Protein AF-A0AA42W0H2-F1 (afdb_monomer_lite)

Foldseek 3Di:
DLCQLPPPDNCCVFFLSLLVDDCPDPSNVCVLQVVLVVQCVVVVDNVRSVVSSVVSVVLVVVSNVVSPDDPPQATETCDDDPPVRYDHQAADDDPDDDDPRHDYPDPVVVDDDDPPPDDPDDPPPPPPPPPDDPDPPDPDDDDDDDDDPDDDDDDDDDDDDDDDD

Structure (mmCIF, N/CA/C/O backbone):
data_AF-A0AA42W0H2-F1
#
_entry.id   AF-A0AA42W0H2-F1
#
loop_
_atom_site.group_PDB
_atom_site.id
_atom_site.type_symbol
_atom_site.label_atom_id
_atom_site.label_alt_id
_atom_site.label_comp_id
_atom_site.label_asym_id
_atom_site.label_entity_id
_atom_site.label_seq_id
_atom_site.pdbx_PDB_ins_code
_atom_site.Cartn_x
_atom_site.Cartn_y
_atom_site.Cartn_z
_atom_site.occupancy
_atom_site.B_iso_or_equiv
_atom_site.auth_seq_id
_atom_site.auth_comp_id
_atom_site.auth_asym_id
_atom_site.auth_atom_id
_atom_site.pdbx_PDB_model_num
ATOM 1 N N . MET A 1 1 ? 0.719 -1.421 4.948 1.00 85.56 1 MET A N 1
ATOM 2 C CA . MET A 1 1 ? 0.453 -2.368 3.838 1.00 85.56 1 MET A CA 1
ATOM 3 C C . MET A 1 1 ? 1.733 -2.772 3.112 1.00 85.56 1 MET A C 1
ATOM 5 O O . MET A 1 1 ? 2.123 -3.915 3.273 1.00 85.56 1 MET A O 1
ATOM 9 N N . ALA A 1 2 ? 2.423 -1.873 2.392 1.00 86.62 2 ALA A N 1
ATOM 10 C CA . ALA A 1 2 ? 3.635 -2.223 1.629 1.00 86.62 2 ALA A CA 1
ATOM 11 C C . ALA A 1 2 ? 4.716 -2.933 2.470 1.00 86.62 2 ALA A C 1
ATOM 13 O O . ALA A 1 2 ? 5.268 -3.930 2.028 1.00 86.62 2 ALA A O 1
ATOM 14 N N . ALA A 1 3 ? 4.955 -2.490 3.710 1.00 88.50 3 ALA A N 1
ATOM 15 C CA . ALA A 1 3 ? 5.874 -3.172 4.626 1.00 88.50 3 ALA A CA 1
ATOM 16 C C . ALA A 1 3 ? 5.461 -4.627 4.937 1.00 88.50 3 ALA A C 1
ATOM 18 O O . ALA A 1 3 ? 6.298 -5.518 4.876 1.00 88.50 3 ALA A O 1
ATOM 19 N N . LEU A 1 4 ? 4.174 -4.892 5.198 1.00 90.12 4 LEU A N 1
ATOM 20 C CA . LEU A 1 4 ? 3.674 -6.243 5.503 1.00 90.12 4 LEU A CA 1
ATOM 21 C C . LEU A 1 4 ? 3.715 -7.191 4.301 1.00 90.12 4 LEU A C 1
ATOM 23 O O . LEU A 1 4 ? 3.828 -8.391 4.490 1.00 90.12 4 LEU A O 1
ATOM 27 N N . VAL A 1 5 ? 3.648 -6.668 3.076 1.00 90.69 5 VAL A N 1
ATOM 28 C CA . VAL A 1 5 ? 3.827 -7.479 1.859 1.00 90.69 5 VAL A CA 1
ATOM 29 C C . VAL A 1 5 ? 5.292 -7.908 1.686 1.00 90.69 5 VAL A C 1
ATOM 31 O O . VAL A 1 5 ? 5.565 -8.955 1.109 1.00 90.69 5 VAL A O 1
ATOM 34 N N . ARG A 1 6 ? 6.234 -7.112 2.206 1.00 91.50 6 ARG A N 1
ATOM 35 C CA . ARG A 1 6 ? 7.688 -7.298 2.055 1.00 91.50 6 ARG A CA 1
ATOM 36 C C . ARG A 1 6 ? 8.326 -8.080 3.202 1.00 91.50 6 ARG A C 1
ATOM 38 O O . ARG A 1 6 ? 9.313 -8.770 3.009 1.00 91.50 6 ARG A O 1
ATOM 45 N N . LEU A 1 7 ? 7.773 -7.985 4.407 1.00 88.25 7 LEU A N 1
ATOM 46 C CA . LEU A 1 7 ? 8.362 -8.600 5.597 1.00 88.25 7 LEU A CA 1
ATOM 47 C C . LEU A 1 7 ? 8.470 -10.143 5.545 1.00 88.25 7 LEU A C 1
ATOM 49 O O . LEU A 1 7 ? 9.502 -10.656 5.969 1.00 88.25 7 LEU A O 1
ATOM 53 N N . PRO A 1 8 ? 7.470 -10.903 5.048 1.00 87.38 8 PRO A N 1
ATOM 54 C CA . PRO A 1 8 ? 7.470 -12.363 5.189 1.00 87.38 8 PRO A CA 1
ATOM 55 C C . PRO A 1 8 ? 8.434 -13.111 4.258 1.00 87.38 8 PRO A C 1
ATOM 57 O O . PRO A 1 8 ? 8.625 -14.311 4.427 1.00 87.38 8 PRO A O 1
ATOM 60 N N . GLY A 1 9 ? 9.005 -12.452 3.248 1.00 85.62 9 GLY A N 1
ATOM 61 C CA . GLY A 1 9 ? 9.831 -13.123 2.247 1.00 85.62 9 GLY A CA 1
ATOM 62 C C . GLY A 1 9 ? 10.537 -12.153 1.310 1.00 85.62 9 GLY A C 1
ATOM 63 O O . GLY A 1 9 ? 10.368 -10.943 1.390 1.00 85.62 9 GLY A O 1
ATOM 64 N N . THR A 1 10 ? 11.349 -12.679 0.398 1.00 90.62 10 THR A N 1
ATOM 65 C CA . THR A 1 10 ? 12.220 -11.853 -0.453 1.00 90.62 10 THR A CA 1
ATOM 66 C C . THR A 1 10 ? 11.597 -11.447 -1.784 1.00 90.62 10 THR A C 1
ATOM 68 O O . THR A 1 10 ? 12.096 -10.519 -2.411 1.00 90.62 10 THR A O 1
ATOM 71 N N . THR A 1 11 ? 10.490 -12.069 -2.203 1.00 90.88 11 THR A N 1
ATOM 72 C CA . THR A 1 11 ? 9.845 -11.843 -3.511 1.00 90.88 11 THR A CA 1
ATOM 73 C C . THR A 1 11 ? 9.541 -10.369 -3.789 1.00 90.88 11 THR A C 1
ATOM 75 O O . THR A 1 11 ? 9.810 -9.884 -4.883 1.00 90.88 11 THR A O 1
ATOM 78 N N . TYR A 1 12 ? 9.033 -9.639 -2.791 1.00 92.56 12 TYR A N 1
ATOM 79 C CA . TYR A 1 12 ? 8.679 -8.219 -2.915 1.00 92.56 12 TYR A CA 1
ATOM 80 C C . TYR A 1 12 ? 9.743 -7.268 -2.340 1.00 92.56 12 TYR A C 1
ATOM 82 O O . TYR A 1 12 ? 9.509 -6.070 -2.213 1.00 92.56 12 TYR A O 1
ATOM 90 N N . ASN A 1 13 ? 10.929 -7.760 -1.978 1.00 92.62 13 ASN A N 1
ATOM 91 C CA . ASN A 1 13 ? 11.978 -6.913 -1.403 1.00 92.62 13 ASN A CA 1
ATOM 92 C C . ASN A 1 13 ? 12.725 -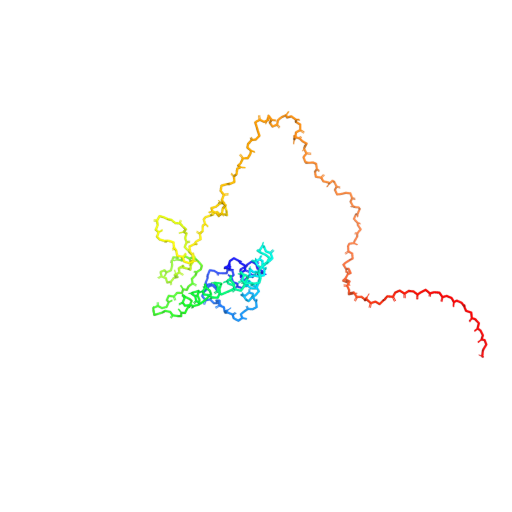6.038 -2.414 1.00 92.62 13 ASN A C 1
ATOM 94 O O . ASN A 1 13 ? 12.973 -4.876 -2.057 1.00 92.62 13 ASN A O 1
ATOM 98 N N . PRO A 1 14 ? 13.078 -6.535 -3.623 1.00 95.00 14 PRO A N 1
ATOM 99 C CA . PRO A 1 14 ? 13.770 -5.744 -4.631 1.00 95.00 14 PRO A CA 1
ATOM 100 C C . PRO A 1 14 ? 13.007 -4.473 -4.984 1.00 95.00 14 PRO A C 1
ATOM 102 O O . PRO A 1 14 ? 11.777 -4.469 -5.008 1.00 95.00 14 PRO A O 1
ATOM 105 N N . ASN A 1 15 ? 13.733 -3.406 -5.320 1.00 94.44 15 ASN A N 1
ATOM 106 C CA . ASN A 1 15 ? 13.121 -2.110 -5.602 1.00 94.44 15 ASN A CA 1
ATOM 107 C C . ASN A 1 15 ? 12.046 -2.198 -6.699 1.00 94.44 15 ASN A C 1
ATOM 109 O O . ASN A 1 15 ? 10.919 -1.747 -6.508 1.00 94.44 15 ASN A O 1
ATOM 113 N N . GLN A 1 16 ? 12.377 -2.868 -7.804 1.00 93.94 16 GLN A N 1
ATOM 114 C CA . GLN A 1 16 ? 11.508 -3.032 -8.973 1.00 93.94 16 GLN A CA 1
ATOM 115 C C . GLN A 1 16 ? 10.329 -3.991 -8.743 1.00 93.94 16 GLN A C 1
ATOM 117 O O . GLN A 1 16 ? 9.385 -4.003 -9.533 1.00 93.94 16 GLN A O 1
ATOM 122 N N . ALA A 1 17 ? 10.330 -4.766 -7.650 1.00 94.44 17 ALA A N 1
ATOM 123 C CA . ALA A 1 17 ? 9.204 -5.633 -7.308 1.00 94.44 17 ALA A CA 1
ATOM 124 C C . ALA A 1 17 ? 7.943 -4.828 -6.938 1.00 94.44 17 ALA A C 1
ATOM 126 O O . ALA A 1 17 ? 6.839 -5.369 -6.965 1.00 94.44 17 ALA A O 1
ATOM 127 N N . ALA A 1 18 ? 8.080 -3.519 -6.678 1.00 94.38 18 ALA A N 1
ATOM 128 C CA . ALA A 1 18 ? 6.951 -2.606 -6.537 1.00 94.38 18 ALA A CA 1
ATOM 129 C C . ALA A 1 18 ? 6.031 -2.608 -7.770 1.00 94.38 18 ALA A C 1
ATOM 131 O O . ALA A 1 18 ? 4.817 -2.508 -7.611 1.00 94.38 18 ALA A O 1
ATOM 132 N N . GLY A 1 19 ? 6.579 -2.753 -8.980 1.00 94.31 19 GLY A N 1
ATOM 133 C CA . GLY A 1 19 ? 5.802 -2.856 -10.219 1.00 94.31 19 GLY A CA 1
ATOM 134 C C . GLY A 1 19 ? 5.213 -4.243 -10.496 1.00 94.31 19 GLY A C 1
ATOM 135 O O . GLY A 1 19 ? 4.458 -4.392 -11.446 1.00 94.31 19 GLY A O 1
ATOM 136 N N . GLN A 1 20 ? 5.553 -5.250 -9.687 1.00 93.31 20 GLN A N 1
ATOM 137 C CA . GLN A 1 20 ? 5.167 -6.656 -9.886 1.00 93.31 20 GLN A CA 1
ATOM 138 C C . GLN A 1 20 ? 4.167 -7.145 -8.829 1.00 93.31 20 GLN A C 1
ATOM 140 O O . GLN A 1 20 ? 3.954 -8.347 -8.666 1.00 93.31 20 GLN A O 1
ATOM 145 N N . VAL A 1 21 ? 3.585 -6.227 -8.052 1.00 91.81 21 VAL A N 1
ATOM 146 C CA . VAL A 1 21 ? 2.562 -6.581 -7.067 1.00 91.81 21 VAL A CA 1
ATOM 147 C C . VAL A 1 21 ? 1.312 -7.091 -7.768 1.00 91.81 21 VAL A C 1
ATOM 149 O O . VAL A 1 21 ? 0.797 -6.462 -8.687 1.00 91.81 21 VAL A O 1
ATOM 152 N N . ASP A 1 22 ? 0.800 -8.210 -7.264 1.00 92.56 22 ASP A N 1
ATOM 153 C CA . ASP A 1 22 ? -0.450 -8.809 -7.706 1.00 92.56 22 ASP A CA 1
ATOM 154 C C . ASP A 1 22 ? -1.442 -8.839 -6.538 1.00 92.56 22 ASP A C 1
ATOM 156 O O . ASP A 1 22 ? -1.124 -9.277 -5.431 1.00 92.56 22 ASP A O 1
ATOM 160 N N . ARG A 1 23 ? -2.671 -8.388 -6.796 1.00 93.88 23 ARG A N 1
ATOM 161 C CA . ARG A 1 23 ? -3.794 -8.461 -5.854 1.00 93.88 23 ARG A CA 1
ATOM 162 C C . ARG A 1 23 ? -4.108 -9.891 -5.427 1.00 93.88 23 ARG A C 1
ATOM 164 O O . ARG A 1 23 ? -4.581 -10.095 -4.309 1.00 93.88 23 ARG A O 1
ATOM 171 N N . THR A 1 24 ? -3.903 -10.861 -6.310 1.00 93.94 24 THR A N 1
ATOM 172 C CA . THR A 1 24 ? -4.246 -12.260 -6.044 1.00 93.94 24 THR A CA 1
ATOM 173 C C . THR A 1 24 ? -3.183 -12.988 -5.226 1.00 93.94 24 THR A C 1
ATOM 175 O O . THR A 1 24 ? -3.459 -14.052 -4.676 1.00 93.94 24 THR A O 1
ATOM 178 N N . ALA A 1 25 ? -1.995 -12.396 -5.069 1.00 93.62 25 ALA A N 1
ATOM 179 C CA . ALA A 1 25 ? -0.914 -13.000 -4.311 1.00 93.62 25 ALA A CA 1
ATOM 180 C C . ALA A 1 25 ? -1.316 -13.221 -2.845 1.00 93.62 25 ALA A C 1
ATOM 182 O O . ALA A 1 25 ? -1.782 -12.303 -2.161 1.00 93.62 25 ALA A O 1
ATOM 183 N N . ALA A 1 26 ? -1.051 -14.427 -2.335 1.00 93.44 26 ALA A N 1
ATOM 184 C CA . ALA A 1 26 ? -1.390 -14.813 -0.966 1.00 93.44 26 ALA A CA 1
ATOM 185 C C . ALA A 1 26 ? -0.805 -13.846 0.079 1.00 93.44 26 ALA A C 1
ATOM 187 O O . ALA A 1 26 ? -1.484 -13.492 1.037 1.00 93.44 26 ALA A O 1
ATOM 188 N N . LEU A 1 27 ? 0.418 -13.346 -0.140 1.00 93.00 27 LEU A N 1
ATOM 189 C CA . LEU A 1 27 ? 1.056 -12.356 0.738 1.00 93.00 27 LEU A CA 1
ATOM 190 C C . LEU A 1 27 ? 0.296 -11.022 0.781 1.00 93.00 27 LEU A C 1
ATOM 192 O O . LEU A 1 27 ? 0.163 -10.419 1.845 1.00 93.00 27 LEU A O 1
ATOM 196 N N . VAL A 1 28 ? -0.228 -10.564 -0.359 1.00 94.38 28 VAL A N 1
ATOM 197 C CA . VAL A 1 28 ? -0.997 -9.314 -0.444 1.00 94.38 28 VAL A CA 1
ATOM 198 C C . VAL A 1 28 ? -2.349 -9.476 0.243 1.00 94.38 28 VAL A C 1
ATOM 200 O O . VAL A 1 28 ? -2.728 -8.631 1.055 1.00 94.38 28 VAL A O 1
ATOM 203 N N . GLN A 1 29 ? -3.045 -10.587 -0.008 1.00 95.56 29 GLN A N 1
ATOM 204 C CA . GLN A 1 29 ? -4.316 -10.894 0.653 1.00 95.56 29 GLN A CA 1
ATOM 205 C C . GLN A 1 29 ? -4.148 -11.049 2.168 1.00 95.56 29 GLN A C 1
ATOM 207 O O . GLN A 1 29 ? -4.915 -10.462 2.933 1.00 95.56 29 GLN A O 1
ATOM 212 N N . ALA A 1 30 ? -3.103 -11.757 2.606 1.00 94.62 30 ALA A N 1
ATOM 213 C CA . ALA A 1 30 ? -2.773 -11.921 4.017 1.00 94.62 30 ALA A CA 1
ATOM 214 C C . ALA A 1 30 ? -2.473 -10.575 4.690 1.00 94.62 30 ALA A C 1
ATOM 216 O O . ALA A 1 30 ? -2.965 -10.321 5.786 1.00 94.62 30 ALA A O 1
ATOM 217 N N . ALA A 1 31 ? -1.735 -9.676 4.029 1.00 95.38 31 ALA A N 1
ATOM 218 C CA . ALA A 1 31 ? -1.460 -8.344 4.561 1.00 95.38 31 ALA A CA 1
ATOM 219 C C . ALA A 1 31 ? -2.740 -7.505 4.728 1.00 95.38 31 ALA A C 1
ATOM 221 O O . ALA A 1 31 ? -2.890 -6.811 5.734 1.00 95.38 31 ALA A O 1
ATOM 222 N N . VAL A 1 32 ? -3.670 -7.564 3.769 1.00 96.38 32 VAL A N 1
ATOM 223 C CA . VAL A 1 32 ? -4.963 -6.865 3.871 1.00 96.38 32 VAL A CA 1
ATOM 224 C C . VAL A 1 32 ? -5.802 -7.441 5.012 1.00 96.38 32 VAL A C 1
ATOM 226 O O . VAL A 1 32 ? -6.297 -6.680 5.844 1.00 96.38 32 VAL A O 1
ATOM 229 N N . ALA A 1 33 ? -5.919 -8.769 5.080 1.00 96.44 33 ALA A N 1
ATOM 230 C CA . ALA A 1 33 ? -6.684 -9.458 6.113 1.00 96.44 33 ALA A CA 1
ATOM 231 C C . ALA A 1 33 ? -6.120 -9.197 7.517 1.00 96.44 33 ALA A C 1
ATOM 233 O O . ALA A 1 33 ? -6.879 -8.891 8.431 1.00 96.44 33 ALA A O 1
ATOM 234 N N . ALA A 1 34 ? -4.794 -9.242 7.683 1.00 96.88 34 ALA A N 1
ATOM 235 C CA . ALA A 1 34 ? -4.137 -9.001 8.964 1.00 96.88 34 ALA A CA 1
ATOM 236 C C . ALA A 1 34 ? -4.423 -7.593 9.510 1.00 96.88 34 ALA A C 1
ATOM 238 O O . ALA A 1 34 ? -4.736 -7.442 10.690 1.00 96.88 34 ALA A O 1
ATOM 239 N N . ILE A 1 35 ? -4.362 -6.561 8.659 1.00 96.12 35 ILE A N 1
ATOM 240 C CA . ILE A 1 35 ? -4.651 -5.182 9.083 1.00 96.12 35 ILE A CA 1
ATOM 241 C C . ILE A 1 35 ? -6.143 -5.010 9.400 1.00 96.12 35 ILE A C 1
ATOM 243 O O . ILE A 1 35 ? -6.476 -4.407 10.418 1.00 96.12 35 ILE A O 1
ATOM 247 N N . ALA A 1 36 ? -7.037 -5.525 8.549 1.00 97.38 36 ALA A N 1
ATOM 248 C CA . ALA A 1 36 ? -8.482 -5.412 8.759 1.00 97.38 36 ALA A CA 1
ATOM 249 C C . ALA A 1 36 ? -8.917 -6.116 10.052 1.00 97.38 36 ALA A C 1
ATOM 251 O O . ALA A 1 36 ? -9.560 -5.497 10.894 1.00 97.38 36 ALA A O 1
ATOM 252 N N . ARG A 1 37 ? -8.461 -7.357 10.262 1.00 97.56 37 ARG A N 1
ATOM 253 C CA . ARG A 1 37 ? -8.693 -8.114 11.495 1.00 97.56 37 ARG A CA 1
ATOM 254 C C . ARG A 1 37 ? -8.191 -7.355 12.721 1.00 97.56 37 ARG A C 1
ATOM 256 O O . ARG A 1 37 ? -8.897 -7.269 13.719 1.00 97.56 37 ARG A O 1
ATOM 263 N N . ARG A 1 38 ? -6.994 -6.762 12.650 1.00 97.12 38 ARG A N 1
ATOM 264 C CA . ARG A 1 38 ? -6.465 -5.983 13.774 1.00 97.12 38 ARG A CA 1
ATOM 265 C C . ARG A 1 38 ? -7.336 -4.769 14.086 1.00 97.12 38 ARG A C 1
ATOM 267 O O . ARG A 1 38 ? -7.514 -4.456 15.258 1.00 97.12 38 ARG A O 1
ATOM 274 N N . ALA A 1 39 ? -7.878 -4.098 13.070 1.00 96.56 39 ALA A N 1
ATOM 275 C CA . ALA A 1 39 ? -8.811 -2.997 13.284 1.00 96.56 39 ALA A CA 1
ATOM 276 C C . ALA A 1 39 ? -10.067 -3.473 14.028 1.00 96.56 39 ALA A C 1
ATOM 278 O O . ALA A 1 39 ? -10.420 -2.858 15.027 1.00 96.56 39 ALA A O 1
ATOM 279 N N . GLU A 1 40 ? -10.658 -4.604 13.627 1.00 97.50 40 GLU A N 1
ATOM 280 C CA . GLU A 1 40 ? -11.809 -5.200 14.328 1.00 97.50 40 GLU A CA 1
ATOM 281 C C . GLU A 1 40 ? -11.494 -5.514 15.787 1.00 97.50 40 GLU A C 1
ATOM 283 O O . GLU A 1 40 ? -12.272 -5.163 16.667 1.00 97.50 40 GLU A O 1
ATOM 288 N N . GLU A 1 41 ? -10.345 -6.139 16.048 1.00 97.12 41 GLU A N 1
ATOM 289 C CA . GLU A 1 41 ? -9.911 -6.505 17.397 1.00 97.12 41 GLU A CA 1
ATOM 290 C C . GLU A 1 41 ? -9.644 -5.275 18.276 1.00 97.12 41 GLU A C 1
ATOM 292 O O . GLU A 1 41 ? -9.949 -5.288 19.465 1.00 97.12 41 GLU A O 1
ATOM 297 N N . VAL A 1 42 ? -9.074 -4.200 17.724 1.00 96.94 42 VAL A N 1
ATOM 298 C CA . VAL A 1 42 ? -8.783 -2.976 18.492 1.00 96.94 42 VAL A CA 1
ATOM 299 C C . VAL A 1 42 ? -10.054 -2.189 18.783 1.00 96.94 42 VAL A C 1
ATOM 301 O O . VAL A 1 42 ? -10.222 -1.695 19.894 1.00 96.94 42 VAL A O 1
ATOM 304 N N . THR A 1 43 ? -10.949 -2.061 17.804 1.00 96.00 43 THR A N 1
ATOM 305 C CA . THR A 1 43 ? -12.172 -1.262 17.953 1.00 96.00 43 THR A CA 1
ATOM 306 C C . THR A 1 43 ? -13.362 -2.075 18.454 1.00 96.00 43 THR A C 1
ATOM 308 O O . THR A 1 43 ? -14.432 -1.506 18.645 1.00 96.00 43 THR A O 1
ATOM 311 N N . GLN A 1 44 ? -13.209 -3.397 18.598 1.00 96.50 44 GLN A N 1
ATOM 312 C CA . GLN A 1 44 ? -14.287 -4.347 18.899 1.00 96.50 44 GLN A CA 1
ATOM 313 C C . GLN A 1 44 ? -15.488 -4.186 17.944 1.00 96.50 44 GLN A C 1
ATOM 315 O O . GLN A 1 44 ? -16.646 -4.246 18.350 1.00 96.50 44 GLN A O 1
ATOM 320 N N . SER A 1 45 ? -15.218 -3.930 16.656 1.00 97.25 45 SER A N 1
ATOM 321 C CA . SER A 1 45 ? -16.250 -3.610 15.658 1.00 97.25 45 SER A CA 1
ATOM 322 C C . SER A 1 45 ? -15.915 -4.177 14.284 1.00 97.25 45 SER A C 1
ATOM 324 O O . SER A 1 45 ? -14.977 -3.733 13.620 1.00 97.25 45 SER A O 1
ATOM 326 N N . VAL A 1 46 ? -16.755 -5.104 13.819 1.00 97.19 46 VAL A N 1
ATOM 327 C CA . VAL A 1 46 ? -16.669 -5.689 12.469 1.00 97.19 46 VAL A CA 1
ATOM 328 C C . VAL A 1 46 ? -16.858 -4.617 11.387 1.00 97.19 46 VAL A C 1
ATOM 330 O O . VAL A 1 46 ? -16.211 -4.650 10.341 1.00 97.19 46 VAL A O 1
ATOM 333 N N . ALA A 1 47 ? -17.710 -3.618 11.635 1.00 97.50 47 ALA A N 1
ATOM 334 C CA . ALA A 1 47 ? -17.964 -2.547 10.674 1.00 97.50 47 ALA A CA 1
ATOM 335 C C . ALA A 1 47 ? -16.709 -1.694 10.403 1.00 97.50 47 ALA A C 1
ATOM 337 O O . ALA A 1 47 ? -16.440 -1.338 9.250 1.00 97.50 47 ALA A O 1
ATOM 338 N N . GLU A 1 48 ? -15.913 -1.406 11.440 1.00 96.75 48 GLU A N 1
ATOM 339 C CA . GLU A 1 48 ? -14.647 -0.678 11.282 1.00 96.75 48 GLU A CA 1
ATOM 340 C C . GLU A 1 48 ? -13.586 -1.533 10.574 1.00 96.75 48 GLU A C 1
ATOM 342 O O . GLU A 1 48 ? -12.887 -1.023 9.695 1.00 96.75 48 GLU A O 1
ATOM 347 N N . GLY A 1 49 ? -13.533 -2.842 10.835 1.00 97.50 49 GLY A N 1
ATOM 348 C CA . GLY A 1 49 ? -12.712 -3.781 10.062 1.00 97.50 49 GLY A CA 1
ATOM 349 C C . GLY A 1 49 ? -12.986 -3.752 8.570 1.00 97.50 49 GLY A C 1
ATOM 350 O O . GLY A 1 49 ? -12.085 -3.520 7.760 1.00 97.50 49 GLY A O 1
ATOM 351 N N . GLN A 1 50 ? -14.258 -3.900 8.198 1.00 97.81 5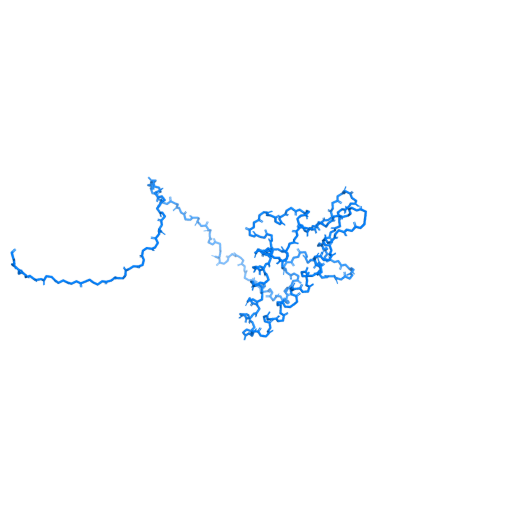0 GLN A N 1
ATOM 352 C CA . GLN A 1 50 ? -14.695 -3.845 6.803 1.00 97.81 50 GLN A CA 1
ATOM 353 C C . GLN A 1 50 ? -14.381 -2.492 6.152 1.00 97.81 50 GLN A C 1
ATOM 355 O O . GLN A 1 50 ? -14.015 -2.423 4.975 1.00 97.81 50 GLN A O 1
ATOM 360 N N . LYS A 1 51 ? -14.506 -1.389 6.898 1.00 97.94 51 LYS A N 1
ATOM 361 C CA . LYS A 1 51 ? -14.133 -0.050 6.422 1.00 97.94 51 LYS A CA 1
ATOM 362 C C . LYS A 1 51 ? -12.633 0.051 6.158 1.00 97.94 51 LYS A C 1
ATOM 364 O O . LYS A 1 51 ? -12.249 0.527 5.088 1.00 97.94 51 LYS A O 1
ATOM 369 N N . VAL A 1 52 ? -11.792 -0.434 7.070 1.00 97.62 52 VAL A N 1
ATOM 370 C CA . VAL A 1 52 ? -10.335 -0.494 6.879 1.00 97.62 52 VAL A CA 1
ATOM 371 C C . VAL A 1 52 ? -9.980 -1.379 5.686 1.00 97.62 52 VAL A C 1
ATOM 373 O O . VAL A 1 52 ? -9.176 -0.973 4.847 1.00 97.62 52 VAL A O 1
ATOM 376 N N . GLN A 1 53 ? -10.632 -2.533 5.535 1.00 97.62 53 GLN A N 1
ATOM 377 C CA . GLN A 1 53 ? -10.457 -3.408 4.377 1.00 97.62 53 GLN A CA 1
ATOM 378 C C . GLN A 1 53 ? -10.759 -2.675 3.063 1.00 97.62 53 GLN A C 1
ATOM 380 O O . GLN A 1 53 ? -9.934 -2.706 2.150 1.00 97.62 53 GLN A O 1
ATOM 385 N N . ARG A 1 54 ? -11.884 -1.949 2.964 1.00 97.75 54 ARG A N 1
ATOM 386 C CA . ARG A 1 54 ? -12.213 -1.135 1.776 1.00 97.75 54 ARG A CA 1
ATOM 387 C C . ARG A 1 54 ? -11.153 -0.069 1.492 1.00 97.75 54 ARG A C 1
ATOM 389 O O . ARG A 1 54 ? -10.744 0.102 0.346 1.00 97.75 54 ARG A O 1
ATOM 396 N N . GLN A 1 55 ? -10.658 0.619 2.521 1.00 96.44 55 GLN A N 1
ATOM 397 C CA . GLN A 1 55 ? -9.582 1.600 2.350 1.00 96.44 55 GLN A CA 1
ATOM 398 C C . GLN A 1 55 ? -8.281 0.958 1.852 1.00 96.44 55 GLN A C 1
ATOM 400 O O . GLN A 1 55 ? -7.587 1.541 1.021 1.00 96.44 55 GLN A O 1
ATOM 405 N N . LEU A 1 56 ? -7.931 -0.232 2.345 1.00 96.56 56 LEU A N 1
ATOM 406 C CA . LEU A 1 56 ? -6.762 -0.977 1.873 1.00 96.56 56 LEU A CA 1
ATOM 407 C C . LEU A 1 56 ? -6.923 -1.409 0.416 1.00 96.56 56 LEU A C 1
ATOM 409 O O . LEU A 1 56 ? -5.968 -1.281 -0.347 1.00 96.56 56 LEU A O 1
ATOM 413 N N . GLN A 1 57 ? -8.123 -1.831 0.008 1.00 96.44 57 GLN A N 1
ATOM 414 C CA . GLN A 1 57 ? -8.400 -2.151 -1.392 1.00 96.44 57 GLN A CA 1
ATOM 415 C C . GLN A 1 57 ? -8.227 -0.932 -2.300 1.00 96.44 57 GLN A C 1
ATOM 417 O O . GLN A 1 57 ? -7.513 -1.032 -3.292 1.00 96.44 57 GLN A O 1
ATOM 422 N N . ASN A 1 58 ? -8.738 0.237 -1.903 1.00 96.00 58 ASN A N 1
ATOM 423 C CA . ASN A 1 58 ? -8.532 1.483 -2.650 1.00 96.00 58 ASN A CA 1
ATOM 424 C C . ASN A 1 58 ? -7.042 1.853 -2.782 1.00 96.00 58 ASN A C 1
ATOM 426 O O . ASN A 1 58 ? -6.594 2.307 -3.839 1.00 96.00 58 ASN A O 1
ATOM 430 N N . ARG A 1 59 ? -6.248 1.649 -1.719 1.00 95.31 59 ARG A N 1
ATOM 431 C CA . ARG A 1 59 ? -4.788 1.851 -1.762 1.00 95.31 59 ARG A CA 1
ATOM 432 C C . ARG A 1 59 ? -4.113 0.855 -2.704 1.00 95.31 59 ARG A C 1
ATOM 434 O O . ARG A 1 59 ? -3.215 1.243 -3.446 1.00 95.31 59 ARG A O 1
ATOM 441 N N . LEU A 1 60 ? -4.549 -0.403 -2.700 1.00 95.81 60 LEU A N 1
ATOM 442 C CA . LEU A 1 60 ? -4.051 -1.427 -3.614 1.00 95.81 60 LEU A CA 1
ATOM 443 C C . LEU A 1 60 ? -4.415 -1.111 -5.071 1.00 95.81 60 LEU A C 1
ATOM 445 O O . LEU A 1 60 ? -3.547 -1.208 -5.930 1.00 95.81 60 LEU A O 1
ATOM 449 N N . ASP A 1 61 ? -5.635 -0.643 -5.350 1.00 95.94 61 ASP A N 1
ATOM 450 C CA . ASP A 1 61 ? -6.022 -0.180 -6.690 1.00 95.94 61 ASP A CA 1
ATOM 451 C C . ASP A 1 61 ? -5.112 0.951 -7.167 1.00 95.94 61 ASP A C 1
ATOM 453 O O . ASP A 1 61 ? -4.663 0.957 -8.312 1.00 95.94 61 ASP A O 1
ATOM 457 N N . ARG A 1 62 ? -4.802 1.909 -6.283 1.00 95.06 62 ARG A N 1
ATOM 458 C CA . ARG A 1 62 ? -3.869 2.988 -6.612 1.00 95.06 62 ARG A CA 1
ATOM 459 C C . ARG A 1 62 ? -2.470 2.457 -6.911 1.00 95.06 62 ARG A C 1
ATOM 461 O O . ARG A 1 62 ? -1.879 2.882 -7.896 1.00 95.06 62 ARG A O 1
ATOM 468 N N . TRP A 1 63 ? -1.965 1.523 -6.107 1.00 95.38 63 TRP A N 1
ATOM 469 C CA . TRP A 1 63 ? -0.670 0.889 -6.357 1.00 95.38 63 TRP A CA 1
ATOM 470 C C . TRP A 1 63 ? -0.654 0.210 -7.733 1.00 95.38 63 TRP A C 1
ATOM 472 O O . TRP A 1 63 ? 0.218 0.499 -8.547 1.00 95.38 63 TRP A O 1
ATOM 482 N N . LEU A 1 64 ? -1.655 -0.614 -8.044 1.00 95.19 64 LEU A N 1
ATOM 483 C CA . LEU A 1 64 ? -1.738 -1.319 -9.327 1.00 95.19 64 LEU A CA 1
ATOM 484 C C . LEU A 1 64 ? -1.822 -0.358 -10.522 1.00 95.19 64 LEU A C 1
ATOM 486 O O . LEU A 1 64 ? -1.201 -0.605 -11.552 1.00 95.19 64 LEU A O 1
ATOM 490 N N . ARG A 1 65 ? -2.519 0.778 -10.386 1.00 94.12 65 ARG A N 1
ATOM 491 C CA . ARG A 1 65 ? -2.540 1.830 -11.421 1.00 94.12 65 ARG A CA 1
ATOM 492 C C . ARG A 1 65 ? -1.179 2.493 -11.646 1.00 94.12 65 ARG A C 1
ATOM 494 O O . ARG A 1 65 ? -0.881 2.892 -12.773 1.00 94.12 65 ARG A O 1
ATOM 501 N N . GLU A 1 66 ? -0.374 2.642 -10.596 1.00 92.62 66 GLU A N 1
ATOM 502 C CA . GLU A 1 66 ? 1.003 3.137 -10.716 1.00 92.62 66 GLU A CA 1
ATOM 503 C C . GLU A 1 66 ? 1.945 2.081 -11.303 1.00 92.62 66 GLU A C 1
ATOM 505 O O . GLU A 1 66 ? 2.875 2.437 -12.024 1.00 92.62 66 GLU A O 1
ATOM 510 N N . ALA A 1 67 ? 1.691 0.799 -11.021 1.00 93.56 67 ALA A N 1
ATOM 511 C CA . ALA A 1 67 ? 2.455 -0.333 -11.542 1.00 93.56 67 ALA A CA 1
ATOM 512 C C . ALA A 1 67 ? 2.133 -0.647 -13.012 1.00 93.56 67 ALA A C 1
ATOM 514 O O . ALA A 1 67 ? 2.947 -1.258 -13.702 1.00 93.56 67 ALA A O 1
ATOM 515 N N . ALA A 1 68 ? 0.959 -0.226 -13.496 1.00 92.44 68 ALA A N 1
ATOM 516 C CA . ALA A 1 68 ? 0.543 -0.437 -14.874 1.00 92.44 68 ALA A CA 1
ATOM 517 C C . ALA A 1 68 ? 1.571 0.148 -15.867 1.00 92.44 68 ALA A C 1
ATOM 519 O O . ALA A 1 68 ? 2.048 1.270 -15.650 1.00 92.44 68 ALA A O 1
ATOM 520 N N . PRO A 1 69 ? 1.876 -0.561 -16.973 1.00 88.19 69 PRO A N 1
ATOM 521 C CA . PRO A 1 69 ? 2.836 -0.103 -17.970 1.00 88.19 69 PRO A CA 1
ATOM 522 C C . PRO A 1 69 ? 2.534 1.318 -18.451 1.00 88.19 69 PRO A C 1
ATOM 524 O O . PRO A 1 69 ? 1.399 1.639 -18.812 1.00 88.19 69 PRO A O 1
ATOM 527 N N . LYS A 1 70 ? 3.557 2.175 -18.463 1.00 86.81 70 LYS A N 1
ATOM 528 C CA . LYS A 1 70 ? 3.453 3.558 -18.942 1.00 86.81 70 LYS A CA 1
ATOM 529 C C . LYS A 1 70 ? 4.184 3.725 -20.279 1.00 86.81 70 LYS A C 1
ATOM 531 O O . LYS A 1 70 ? 5.193 3.051 -20.510 1.00 86.81 70 LYS A O 1
ATOM 536 N N . PRO A 1 71 ? 3.720 4.641 -21.149 1.00 83.38 71 PRO A N 1
ATOM 537 C CA . PRO A 1 71 ? 4.462 5.025 -22.347 1.00 83.38 71 PRO A CA 1
ATOM 538 C C . PRO A 1 71 ? 5.884 5.478 -21.981 1.00 83.38 71 PRO A C 1
ATOM 540 O O . PRO A 1 71 ? 6.071 6.169 -20.982 1.00 83.38 71 PRO A O 1
ATOM 543 N N . GLY A 1 72 ? 6.883 5.082 -22.772 1.00 82.44 72 GLY A N 1
ATOM 544 C CA . GLY A 1 72 ? 8.289 5.443 -22.534 1.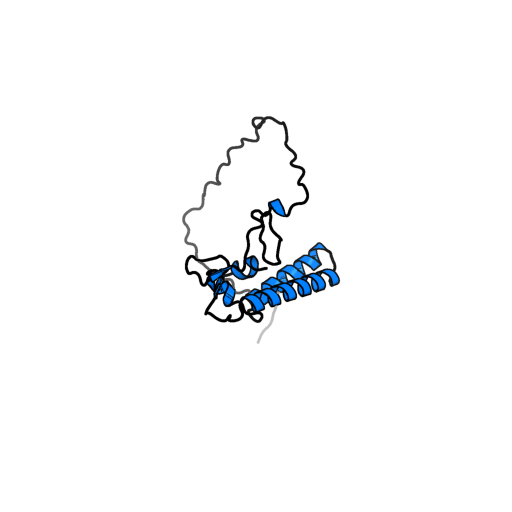00 82.44 72 GLY A CA 1
ATOM 545 C C . GLY A 1 72 ? 9.084 4.467 -21.656 1.00 82.44 72 GLY A C 1
ATOM 546 O O . GLY A 1 72 ? 10.225 4.757 -21.320 1.00 82.44 72 GLY A O 1
ATOM 547 N N . GLY A 1 73 ? 8.516 3.310 -21.293 1.00 84.44 73 GLY A N 1
ATOM 548 C CA . GLY A 1 73 ? 9.254 2.244 -20.599 1.00 84.44 73 GLY A CA 1
ATOM 549 C C . GLY A 1 73 ? 9.558 2.531 -19.126 1.00 84.44 73 GLY A C 1
ATOM 550 O O . GLY A 1 73 ? 10.377 1.834 -18.527 1.00 84.44 73 GLY A O 1
ATOM 551 N N . ALA A 1 74 ? 8.900 3.538 -18.543 1.00 88.88 74 ALA A N 1
ATOM 552 C CA . ALA A 1 74 ? 9.030 3.854 -17.128 1.00 88.88 74 ALA A CA 1
ATOM 553 C C . ALA A 1 74 ? 8.591 2.664 -16.263 1.00 88.88 74 ALA A C 1
ATOM 555 O O . ALA A 1 74 ? 7.567 2.025 -16.527 1.00 88.88 74 ALA A O 1
ATOM 556 N N . LYS A 1 75 ? 9.363 2.388 -15.212 1.00 92.75 75 LYS A N 1
ATOM 557 C CA . LYS A 1 75 ? 9.129 1.282 -14.276 1.00 92.75 75 LYS A CA 1
ATOM 558 C C . LYS A 1 75 ? 8.774 1.830 -12.905 1.00 92.75 75 LYS A C 1
ATOM 560 O O . LYS A 1 75 ? 9.209 2.919 -12.539 1.00 92.75 75 LYS A O 1
ATOM 565 N N . LEU A 1 76 ? 7.997 1.073 -12.137 1.00 95.69 76 LEU A N 1
ATOM 566 C CA . LEU A 1 76 ? 7.692 1.421 -10.754 1.00 95.69 76 LEU A CA 1
ATOM 567 C C . LEU A 1 76 ? 8.697 0.749 -9.811 1.00 95.69 76 LEU A C 1
ATOM 569 O O . LEU A 1 76 ? 8.815 -0.477 -9.793 1.00 95.69 76 LEU A O 1
ATOM 573 N N . GLY A 1 77 ? 9.384 1.560 -9.012 1.00 95.56 77 GLY A N 1
ATOM 574 C CA . GLY A 1 77 ? 10.221 1.124 -7.897 1.00 95.56 77 GLY A CA 1
ATOM 575 C C . GLY A 1 77 ? 9.642 1.583 -6.560 1.00 95.56 77 GLY A C 1
ATOM 576 O O . GLY A 1 77 ? 8.821 2.495 -6.516 1.00 95.56 77 GLY A O 1
ATOM 577 N N . TYR A 1 78 ? 10.066 1.000 -5.439 1.00 94.75 78 TYR A N 1
ATOM 578 C CA . TYR A 1 78 ? 9.758 1.571 -4.119 1.00 94.75 78 TYR A CA 1
ATOM 579 C C . TYR A 1 78 ? 10.414 2.944 -3.929 1.00 94.75 78 TYR A C 1
ATOM 581 O O . TYR A 1 78 ? 9.808 3.833 -3.338 1.00 94.75 78 TYR A O 1
ATOM 589 N N . GLN A 1 79 ? 11.632 3.107 -4.440 1.00 93.12 79 GLN A N 1
ATOM 590 C CA . GLN A 1 79 ? 12.475 4.298 -4.373 1.00 93.12 79 GLN A CA 1
ATOM 591 C C . GLN A 1 79 ? 12.976 4.667 -5.779 1.00 93.12 79 GLN A C 1
ATOM 593 O O . GLN A 1 79 ? 12.986 3.801 -6.662 1.00 93.12 79 GLN A O 1
ATOM 598 N N . PRO A 1 80 ? 13.388 5.928 -6.012 1.00 92.56 80 PRO A N 1
ATOM 599 C CA . PRO A 1 80 ? 13.932 6.317 -7.307 1.00 92.56 80 PRO A CA 1
ATOM 600 C C . PRO A 1 80 ? 15.307 5.672 -7.537 1.00 92.56 80 PRO A C 1
ATOM 602 O O . PRO A 1 80 ? 16.088 5.512 -6.597 1.00 92.56 80 PRO A O 1
ATOM 605 N N . GLU A 1 81 ? 15.623 5.353 -8.791 1.00 92.81 81 GLU A N 1
ATOM 606 C CA . GLU A 1 81 ? 16.956 4.907 -9.221 1.00 92.81 81 GLU A CA 1
ATOM 607 C C . GLU A 1 81 ? 17.611 5.967 -10.120 1.00 92.81 81 GLU A C 1
ATOM 609 O O . GLU A 1 81 ? 16.947 6.842 -10.677 1.00 92.81 81 GLU A O 1
ATOM 614 N N . ARG A 1 82 ? 18.942 5.910 -10.260 1.00 89.00 82 ARG A N 1
ATOM 615 C CA . ARG A 1 82 ? 19.717 6.816 -11.133 1.00 89.00 82 ARG A CA 1
ATOM 616 C C . ARG A 1 82 ? 19.710 6.351 -12.596 1.00 89.00 82 ARG A C 1
ATOM 618 O O . ARG A 1 82 ? 20.740 6.383 -13.259 1.00 89.00 82 ARG A O 1
ATOM 625 N N . ASP A 1 83 ? 18.565 5.881 -13.074 1.00 88.94 83 ASP A N 1
ATOM 626 C CA . ASP A 1 83 ? 18.366 5.344 -14.425 1.00 88.94 83 ASP A CA 1
ATOM 627 C C . ASP A 1 83 ? 17.484 6.249 -15.307 1.00 88.94 83 ASP A C 1
ATOM 629 O O . ASP A 1 83 ? 17.391 6.035 -16.512 1.00 88.94 83 ASP A O 1
ATOM 633 N N . GLY A 1 84 ? 16.829 7.256 -14.716 1.00 86.62 84 GLY A N 1
ATOM 634 C CA . GLY A 1 84 ? 15.893 8.149 -15.407 1.00 86.62 84 GLY A CA 1
ATOM 635 C C . GLY A 1 84 ? 14.559 7.498 -15.798 1.00 86.62 84 GLY A C 1
ATOM 636 O O . GLY A 1 84 ? 13.721 8.162 -16.403 1.00 86.62 84 GLY A O 1
ATOM 637 N N . LEU A 1 85 ? 14.343 6.227 -15.446 1.00 90.25 85 LEU A N 1
ATOM 638 C CA . LEU A 1 85 ? 13.172 5.433 -15.836 1.00 90.25 85 LEU A CA 1
ATOM 639 C C . LEU A 1 85 ? 12.358 4.957 -14.630 1.00 90.25 85 LEU A C 1
ATOM 641 O O . LEU A 1 85 ? 11.149 4.733 -14.752 1.00 90.25 85 LEU A O 1
ATOM 645 N N . THR A 1 86 ? 12.994 4.798 -13.469 1.00 93.56 86 THR A N 1
ATOM 646 C CA . THR A 1 86 ? 12.348 4.279 -12.267 1.00 93.56 86 THR A CA 1
ATOM 647 C C . THR A 1 86 ? 11.614 5.384 -11.515 1.00 93.56 86 THR A C 1
ATOM 649 O O . THR A 1 86 ? 12.206 6.258 -10.878 1.00 93.56 86 THR A O 1
ATOM 652 N N . ARG A 1 87 ? 10.284 5.311 -11.550 1.00 93.69 87 ARG A N 1
ATOM 653 C CA . ARG A 1 87 ? 9.387 6.165 -10.772 1.00 93.69 87 ARG A CA 1
ATOM 654 C C . ARG A 1 87 ? 9.226 5.607 -9.355 1.00 93.69 87 ARG A C 1
ATOM 656 O O . ARG A 1 87 ? 8.962 4.412 -9.213 1.00 93.69 87 ARG A O 1
ATOM 663 N N . PRO A 1 88 ? 9.326 6.442 -8.309 1.00 94.12 88 PRO A N 1
ATOM 664 C CA . PRO A 1 88 ? 9.130 5.989 -6.940 1.00 94.12 88 PRO A CA 1
ATOM 665 C C . PRO A 1 88 ? 7.647 5.850 -6.589 1.00 94.12 88 PRO A C 1
ATOM 667 O O . PRO A 1 88 ? 6.858 6.772 -6.795 1.00 94.12 88 PRO A O 1
ATOM 670 N N . LEU A 1 89 ? 7.288 4.718 -5.989 1.00 94.69 89 LEU A N 1
ATOM 671 C CA . LEU A 1 89 ? 6.011 4.516 -5.315 1.00 94.69 89 LEU A CA 1
ATOM 672 C C . LEU A 1 89 ? 5.993 5.248 -3.973 1.00 94.69 89 LEU A C 1
ATOM 674 O O . LEU A 1 89 ? 5.031 5.946 -3.677 1.00 94.69 89 LEU A O 1
ATOM 678 N N . LEU A 1 90 ? 7.032 5.063 -3.149 1.00 93.44 90 LEU A N 1
ATOM 679 C CA . LEU A 1 90 ? 7.093 5.627 -1.804 1.00 93.44 90 LEU A CA 1
ATOM 680 C C . LEU A 1 90 ? 7.772 6.993 -1.844 1.00 93.44 90 LEU A C 1
ATOM 682 O O . LEU A 1 90 ? 8.873 7.143 -2.376 1.00 93.44 90 LEU A O 1
ATOM 686 N N . GLN A 1 91 ? 7.129 7.981 -1.234 1.00 91.44 91 GLN A N 1
ATOM 687 C CA . GLN A 1 91 ? 7.642 9.346 -1.149 1.00 91.44 91 GLN A CA 1
ATOM 688 C C . GLN A 1 91 ? 7.953 9.680 0.305 1.00 91.44 91 GLN A C 1
ATOM 690 O O . GLN A 1 91 ? 7.226 9.263 1.199 1.00 91.44 91 GLN A O 1
ATOM 695 N N . LYS A 1 92 ? 9.031 10.417 0.576 1.00 88.75 92 LYS A N 1
ATOM 696 C CA . LYS A 1 92 ? 9.294 10.901 1.938 1.00 88.75 92 LYS A CA 1
ATOM 697 C C . LYS A 1 92 ? 8.351 12.056 2.260 1.00 88.75 92 LYS A C 1
ATOM 699 O O . LYS A 1 92 ? 8.106 12.897 1.398 1.00 88.75 92 LYS A O 1
ATOM 704 N N . ALA A 1 93 ? 7.858 12.105 3.494 1.00 86.50 93 ALA A N 1
ATOM 705 C CA . ALA A 1 93 ? 7.157 13.281 3.993 1.00 86.50 93 ALA A CA 1
ATOM 706 C C . ALA A 1 93 ? 8.077 14.513 3.962 1.00 86.50 93 ALA A C 1
ATOM 708 O O . ALA A 1 93 ? 9.263 14.430 4.284 1.00 86.50 93 ALA A O 1
ATOM 709 N N . GLY A 1 94 ? 7.522 15.648 3.546 1.00 84.44 94 GLY A N 1
ATOM 710 C CA . GLY A 1 94 ? 8.212 16.930 3.442 1.00 84.44 94 GLY A CA 1
ATOM 711 C C . GLY A 1 94 ? 7.217 18.087 3.503 1.00 84.44 94 GLY A C 1
ATOM 712 O O . GLY A 1 94 ? 6.061 17.884 3.866 1.00 84.44 94 GLY A O 1
ATOM 713 N N . LEU A 1 95 ? 7.667 19.287 3.126 1.00 75.31 95 LEU A N 1
ATOM 714 C CA . LEU A 1 95 ? 6.854 20.516 3.131 1.00 75.31 95 LEU A CA 1
ATOM 715 C C . LEU A 1 95 ? 5.786 20.571 2.021 1.00 75.31 95 LEU A C 1
ATOM 717 O O . LEU A 1 95 ? 4.963 21.480 2.018 1.00 75.31 95 LEU A O 1
ATOM 721 N N . GLY A 1 96 ? 5.829 19.647 1.058 1.00 81.25 96 GLY A N 1
ATOM 722 C CA . GLY A 1 96 ? 4.840 19.549 -0.017 1.00 81.25 96 GLY A CA 1
ATOM 723 C C . GLY A 1 96 ? 3.573 18.801 0.397 1.00 81.25 96 GLY A C 1
ATOM 724 O O . GLY A 1 96 ? 3.444 18.339 1.531 1.00 81.25 96 GLY A O 1
ATOM 725 N N . GLU A 1 97 ? 2.648 18.645 -0.550 1.00 83.50 97 GLU A N 1
ATOM 726 C CA . GLU A 1 97 ? 1.430 17.864 -0.329 1.00 83.50 97 GLU A CA 1
ATOM 727 C C . GLU A 1 97 ? 1.748 16.396 -0.038 1.00 83.50 97 GLU A C 1
ATOM 729 O O . GLU A 1 97 ? 2.621 15.781 -0.658 1.00 83.50 97 GLU A O 1
ATOM 734 N N . TRP A 1 98 ? 1.026 15.830 0.927 1.00 86.81 98 TRP A N 1
ATOM 735 C CA . TRP A 1 98 ? 1.130 14.416 1.252 1.00 86.81 98 TRP A CA 1
ATOM 736 C C . TRP A 1 98 ? 0.155 13.625 0.400 1.00 86.81 98 TRP A C 1
ATOM 738 O O . TRP A 1 98 ? -1.024 13.956 0.290 1.00 86.81 98 TRP A O 1
ATOM 748 N N . ASP A 1 99 ? 0.655 12.535 -0.160 1.00 88.38 99 ASP A N 1
ATOM 749 C CA . ASP A 1 99 ? -0.111 11.631 -0.990 1.00 88.38 99 ASP A CA 1
ATOM 750 C C . ASP A 1 99 ? -0.258 10.257 -0.315 1.00 88.38 99 ASP A C 1
ATOM 752 O O . ASP A 1 99 ? 0.318 9.963 0.732 1.00 88.38 99 ASP A O 1
ATOM 756 N N . THR A 1 100 ? -1.039 9.368 -0.927 1.00 89.00 100 THR A N 1
ATOM 757 C CA . THR A 1 100 ? -1.376 8.039 -0.390 1.00 89.00 100 THR A CA 1
ATOM 758 C C . THR A 1 100 ? -0.158 7.175 -0.037 1.00 89.00 100 THR A C 1
ATOM 760 O O . THR A 1 100 ? -0.257 6.329 0.853 1.00 89.00 100 THR A O 1
ATOM 763 N N . PHE A 1 101 ? 0.968 7.360 -0.732 1.00 91.75 101 PHE A N 1
ATOM 764 C CA . PHE A 1 101 ? 2.213 6.614 -0.514 1.00 91.75 101 PHE A CA 1
ATOM 765 C C . PHE A 1 101 ? 3.335 7.467 0.095 1.00 91.75 101 PHE A C 1
ATOM 767 O O . PHE A 1 101 ? 4.500 7.053 0.104 1.00 91.75 101 PHE A O 1
ATOM 774 N N . THR A 1 102 ? 2.996 8.635 0.642 1.00 90.94 102 THR A N 1
ATOM 775 C CA . THR A 1 102 ? 3.919 9.401 1.473 1.00 90.94 102 THR A CA 1
ATOM 776 C C . THR A 1 102 ? 4.159 8.646 2.779 1.00 90.94 102 THR A C 1
ATOM 778 O O . THR A 1 102 ? 3.232 8.271 3.495 1.00 90.94 102 THR A O 1
ATOM 781 N N . CYS A 1 103 ? 5.425 8.377 3.066 1.00 87.31 103 CYS A N 1
ATOM 782 C CA . CYS A 1 103 ? 5.891 7.653 4.232 1.00 87.31 103 CYS A CA 1
ATOM 783 C C . CYS A 1 103 ? 6.607 8.622 5.171 1.00 87.31 103 CYS A C 1
ATOM 785 O O . CYS A 1 103 ? 7.472 9.397 4.746 1.00 87.31 103 CYS A O 1
ATOM 787 N N . LEU A 1 104 ? 6.260 8.542 6.453 1.00 83.94 104 LEU A N 1
ATOM 788 C CA . LEU A 1 104 ? 6.951 9.263 7.515 1.00 83.94 104 LEU A CA 1
ATOM 789 C C . LEU A 1 104 ? 8.352 8.681 7.726 1.00 83.94 104 LEU A C 1
ATOM 791 O O . LEU A 1 104 ? 8.614 7.518 7.405 1.00 83.94 104 LEU A O 1
ATOM 795 N N . GLY A 1 105 ? 9.257 9.512 8.238 1.00 77.75 105 GLY A N 1
ATOM 796 C CA . GLY A 1 105 ? 10.640 9.111 8.489 1.00 77.75 105 GLY A CA 1
ATOM 797 C C . GLY A 1 105 ? 10.776 8.217 9.720 1.00 77.75 105 GLY A C 1
ATOM 798 O O . GLY A 1 105 ? 11.688 7.392 9.771 1.00 77.75 105 GLY A O 1
ATOM 799 N N . SER A 1 106 ? 9.865 8.359 10.686 1.00 76.12 106 SER A N 1
ATOM 800 C CA . SER A 1 106 ? 9.888 7.661 11.967 1.00 76.12 106 SER A CA 1
ATOM 801 C C . SER A 1 106 ? 8.496 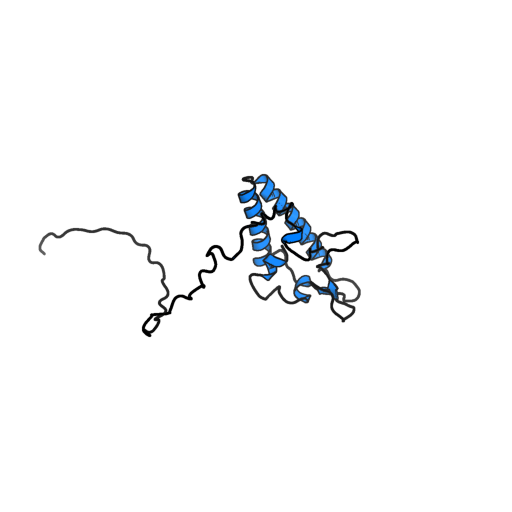7.184 12.384 1.00 76.12 106 SER A C 1
ATOM 803 O O . SER A 1 106 ? 7.492 7.835 12.118 1.00 76.12 106 SER A O 1
ATOM 805 N N . LEU A 1 107 ? 8.430 6.062 13.112 1.00 69.19 107 LEU A N 1
ATOM 806 C CA . LEU A 1 107 ? 7.194 5.629 13.780 1.00 69.19 107 LEU A CA 1
ATOM 807 C C . LEU A 1 107 ? 6.782 6.577 14.919 1.00 69.19 107 LEU A C 1
ATOM 809 O O . LEU A 1 107 ? 5.622 6.587 15.305 1.00 69.19 107 LEU A O 1
ATOM 813 N N . ARG A 1 108 ? 7.695 7.412 15.427 1.00 74.81 108 ARG A N 1
ATOM 814 C CA . ARG A 1 108 ? 7.341 8.467 16.394 1.00 74.81 108 ARG A CA 1
ATOM 815 C C . ARG A 1 108 ? 6.440 9.533 15.780 1.00 74.81 108 ARG A C 1
ATOM 817 O O . ARG A 1 108 ? 5.637 10.133 16.479 1.00 74.81 108 ARG A O 1
ATOM 824 N N . ASP A 1 109 ? 6.533 9.724 14.467 1.00 67.38 109 ASP A N 1
ATOM 825 C CA . ASP A 1 109 ? 5.744 10.721 13.742 1.00 67.38 109 ASP A CA 1
ATOM 826 C C . ASP A 1 109 ? 4.243 10.345 13.686 1.00 67.38 109 ASP A C 1
ATOM 828 O O . ASP A 1 109 ? 3.431 11.127 13.196 1.00 67.38 109 ASP A O 1
ATOM 832 N N . VAL A 1 110 ? 3.864 9.147 14.162 1.00 65.44 110 VAL A N 1
ATOM 833 C CA . VAL A 1 110 ? 2.476 8.654 14.249 1.00 65.44 110 VAL A CA 1
ATOM 834 C C . VAL A 1 110 ? 1.930 8.587 15.682 1.00 65.44 110 VAL A C 1
ATOM 836 O O . VAL A 1 110 ? 0.798 8.142 15.874 1.00 65.44 110 VAL A O 1
ATOM 839 N N . GLU A 1 111 ? 2.679 9.051 16.687 1.00 58.84 111 GLU A N 1
ATOM 840 C CA . GLU A 1 111 ? 2.219 9.064 18.079 1.00 58.84 111 GLU A CA 1
ATOM 841 C C . GLU A 1 111 ? 1.476 10.377 18.417 1.00 58.84 111 GLU A C 1
ATOM 843 O O . GLU A 1 111 ? 2.020 11.461 18.194 1.00 58.84 111 GLU A O 1
ATOM 848 N N . PRO A 1 112 ? 0.253 10.335 18.988 1.00 56.88 112 PRO A N 1
ATOM 849 C CA . PRO A 1 112 ? -0.249 11.476 19.751 1.00 56.88 112 PRO A CA 1
ATOM 850 C C . PRO A 1 112 ? 0.686 11.692 20.949 1.00 56.88 112 PRO A C 1
ATOM 852 O O . PRO A 1 112 ? 1.100 10.710 21.558 1.00 56.88 112 PRO A O 1
ATOM 855 N N . SER A 1 113 ? 1.029 12.951 21.254 1.00 56.16 113 SER A N 1
ATOM 856 C CA . SER A 1 113 ? 2.048 13.370 22.232 1.00 56.16 113 SER A CA 1
ATOM 857 C C . SER A 1 113 ? 2.267 12.361 23.365 1.00 56.16 113 SER A C 1
ATOM 859 O O . SER A 1 113 ? 1.469 12.294 24.302 1.00 56.16 113 SER A O 1
ATOM 861 N N . VAL A 1 114 ? 3.341 11.569 23.294 1.00 56.38 114 VAL A N 1
ATOM 862 C CA . VAL A 1 114 ? 3.729 10.736 24.433 1.00 56.38 114 VAL A CA 1
ATOM 863 C C . VAL A 1 114 ? 4.232 11.661 25.531 1.00 56.38 114 VAL A C 1
ATOM 865 O O . VAL A 1 114 ? 5.184 12.417 25.338 1.00 56.38 114 VAL A O 1
ATOM 868 N N . ASN A 1 115 ? 3.574 11.632 26.688 1.00 58.81 115 ASN A N 1
ATOM 869 C CA . ASN A 1 115 ? 4.112 12.271 27.879 1.00 58.81 115 ASN A CA 1
ATOM 870 C C . ASN A 1 115 ? 5.354 11.478 28.284 1.00 58.81 115 ASN A C 1
ATOM 872 O O . ASN A 1 115 ? 5.251 10.427 28.916 1.00 58.81 115 ASN A O 1
ATOM 876 N N . LEU A 1 116 ? 6.526 11.955 27.871 1.00 65.31 116 LEU A N 1
ATOM 877 C CA . LEU A 1 116 ? 7.789 11.476 28.407 1.00 65.31 116 LEU A CA 1
ATOM 878 C C . LEU A 1 116 ? 7.790 11.820 29.898 1.00 65.31 116 LEU A C 1
ATOM 880 O O . LEU A 1 116 ? 7.929 12.984 30.268 1.00 65.31 116 LEU A O 1
ATOM 884 N N . LEU A 1 117 ? 7.589 10.815 30.749 1.00 68.81 117 LEU A N 1
ATOM 885 C CA . LEU A 1 117 ? 7.813 10.961 32.179 1.00 68.81 117 LEU A CA 1
ATOM 886 C C . LEU A 1 117 ? 9.332 10.914 32.381 1.00 68.81 117 LEU A C 1
ATOM 888 O O . LEU A 1 117 ? 9.917 9.834 32.458 1.00 68.81 117 LEU A O 1
ATOM 892 N N . LEU A 1 118 ? 9.985 12.077 32.348 1.00 64.50 118 LEU A N 1
ATOM 893 C CA . LEU A 1 118 ? 11.359 12.170 32.822 1.00 64.50 118 LEU A CA 1
ATOM 894 C C . LEU A 1 118 ? 11.316 12.061 34.340 1.00 64.50 118 LEU A C 1
ATOM 896 O O . LEU A 1 118 ? 10.628 12.826 35.012 1.00 64.50 118 LEU A O 1
ATOM 900 N N . ASP A 1 119 ? 12.007 11.055 34.849 1.00 67.12 119 ASP A N 1
ATOM 901 C CA . ASP A 1 119 ? 12.226 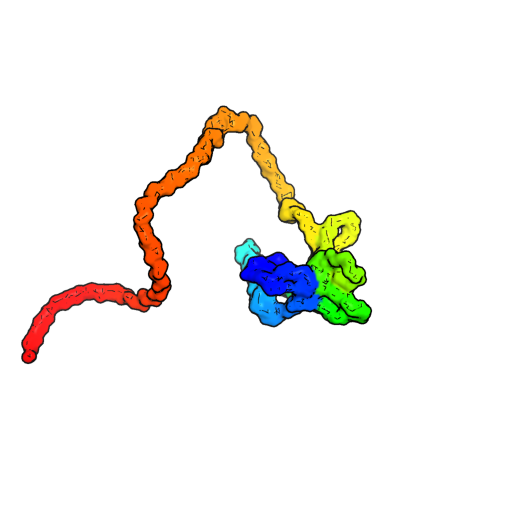10.895 36.270 1.00 67.12 119 ASP A CA 1
ATOM 902 C C . ASP A 1 119 ? 13.517 11.632 36.629 1.00 67.12 119 ASP A C 1
ATOM 904 O O . ASP A 1 119 ? 14.581 11.296 36.111 1.00 67.12 119 ASP A O 1
ATOM 908 N N . ASP A 1 120 ? 13.417 12.651 37.483 1.00 69.38 120 ASP A N 1
ATOM 909 C CA . ASP A 1 120 ? 14.562 13.447 37.942 1.00 69.38 120 ASP A CA 1
ATOM 910 C C . ASP A 1 120 ? 15.429 12.695 38.968 1.00 69.38 120 ASP A C 1
ATOM 912 O O . ASP A 1 120 ? 16.389 13.251 39.513 1.00 69.38 120 ASP A O 1
ATOM 916 N N . ARG A 1 121 ? 15.102 11.430 39.271 1.00 71.06 121 ARG A N 1
ATOM 917 C CA . ARG A 1 121 ? 15.941 10.594 40.125 1.00 71.06 121 ARG A CA 1
ATOM 918 C C . ARG A 1 121 ? 17.342 10.445 39.516 1.00 71.06 121 ARG A C 1
ATOM 920 O O . ARG A 1 121 ? 17.476 10.154 38.325 1.00 71.06 121 ARG A O 1
ATOM 927 N N . PRO A 1 122 ? 18.403 10.610 40.327 1.00 62.44 122 PRO A N 1
ATOM 928 C CA . PRO A 1 122 ? 19.756 10.293 39.899 1.00 62.44 122 PRO A CA 1
ATOM 929 C C . PRO A 1 122 ? 19.798 8.856 39.377 1.00 62.44 122 PRO A C 1
ATOM 931 O O . PRO A 1 122 ? 19.329 7.949 40.054 1.00 62.44 122 PRO A O 1
ATOM 934 N N . LEU A 1 123 ? 20.428 8.632 38.223 1.00 61.50 123 LEU A N 1
ATOM 935 C CA . LEU A 1 123 ? 20.654 7.295 37.644 1.00 61.50 123 LEU A CA 1
ATOM 936 C C . LEU A 1 123 ? 21.537 6.374 38.529 1.00 61.50 123 LEU A C 1
ATOM 938 O O . LEU A 1 123 ? 21.875 5.265 38.120 1.00 61.50 123 LEU A O 1
ATOM 942 N N . ASP A 1 124 ? 21.926 6.844 39.716 1.00 62.47 124 ASP A N 1
ATOM 943 C CA . ASP A 1 124 ? 22.895 6.267 40.653 1.00 62.47 124 ASP A CA 1
ATOM 944 C C . ASP A 1 124 ? 22.246 5.823 41.986 1.00 62.47 124 ASP A C 1
ATOM 946 O O . ASP A 1 124 ? 22.905 5.705 43.013 1.00 62.47 124 ASP A O 1
ATOM 950 N N . ASP A 1 125 ? 20.934 5.569 42.009 1.00 57.97 125 ASP A N 1
ATOM 951 C CA . ASP A 1 125 ? 20.218 5.018 43.175 1.00 57.97 125 ASP A CA 1
ATOM 952 C C . ASP A 1 125 ? 20.128 3.473 43.167 1.00 57.97 125 ASP A C 1
ATOM 954 O O . ASP A 1 125 ? 19.357 2.877 43.920 1.00 57.97 125 ASP A O 1
ATOM 958 N N . GLY A 1 126 ? 20.960 2.799 42.361 1.00 56.53 126 GLY A N 1
ATOM 959 C CA . GLY A 1 126 ? 21.108 1.337 42.386 1.00 56.53 126 GLY A CA 1
ATO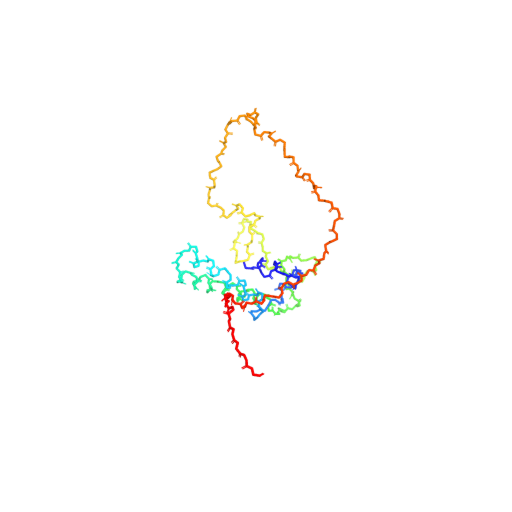M 960 C C . GLY A 1 126 ? 20.388 0.565 41.273 1.00 56.53 126 GLY A C 1
ATOM 961 O O . GLY A 1 126 ? 20.363 -0.665 41.311 1.00 56.53 126 GLY A O 1
ATOM 962 N N . TYR A 1 127 ? 19.877 1.236 40.234 1.00 54.31 127 TYR A N 1
ATOM 963 C CA . TYR A 1 127 ? 19.429 0.573 38.992 1.00 54.31 127 TYR A CA 1
ATOM 964 C C . TYR A 1 127 ? 20.580 0.186 38.045 1.00 54.31 127 TYR A C 1
ATOM 966 O O . TYR A 1 127 ? 20.351 -0.372 36.974 1.00 54.31 127 TYR A O 1
ATOM 974 N N . GLY A 1 128 ? 21.829 0.394 38.466 1.00 53.12 128 GLY A N 1
ATOM 975 C CA . GLY A 1 128 ? 23.033 -0.172 37.858 1.00 53.12 128 GLY A CA 1
ATOM 976 C C . GLY A 1 128 ? 23.289 -1.627 38.258 1.00 53.12 128 GLY A C 1
ATOM 977 O O . GLY A 1 128 ? 24.440 -1.994 38.485 1.00 53.12 128 GLY A O 1
ATOM 978 N N . GLN A 1 129 ? 22.253 -2.470 38.360 1.00 53.38 129 GLN A N 1
ATOM 979 C CA . GLN A 1 129 ? 22.491 -3.912 38.386 1.00 53.38 129 GLN A CA 1
ATOM 980 C C . GLN A 1 129 ? 23.104 -4.283 37.039 1.00 53.38 129 GLN A C 1
ATOM 982 O O . GLN A 1 129 ? 22.426 -4.307 36.011 1.00 53.38 129 GLN A O 1
ATOM 987 N N . SER A 1 130 ? 24.417 -4.513 37.044 1.00 54.53 130 SER A N 1
ATOM 988 C CA . SER A 1 130 ? 25.154 -5.026 35.900 1.00 54.53 130 SER A CA 1
ATOM 989 C C . SER A 1 130 ? 24.393 -6.219 35.342 1.00 54.53 130 SER A C 1
ATOM 991 O O . SER A 1 130 ? 24.184 -7.208 36.050 1.00 54.53 130 SER A O 1
ATOM 993 N N . TYR A 1 131 ? 23.962 -6.123 34.087 1.00 55.56 131 TYR A N 1
ATOM 994 C CA . TYR A 1 131 ? 23.347 -7.245 33.400 1.00 55.56 131 TYR A CA 1
ATOM 995 C C . TYR A 1 131 ? 24.394 -8.363 33.319 1.00 55.56 131 TYR A C 1
ATOM 997 O O . TYR A 1 131 ? 25.316 -8.306 32.509 1.00 55.56 131 TYR A O 1
ATOM 1005 N N . SER A 1 132 ? 24.298 -9.354 34.203 1.00 58.94 132 SER A N 1
ATOM 1006 C CA . SER A 1 132 ? 25.119 -10.558 34.125 1.00 58.94 132 SER A CA 1
ATOM 1007 C C . SER A 1 132 ? 24.419 -11.514 33.174 1.00 58.94 132 SER A C 1
ATOM 1009 O O . SER A 1 132 ? 23.326 -11.997 33.468 1.00 58.94 132 SER A O 1
ATOM 1011 N N . ALA A 1 133 ? 25.018 -11.748 32.005 1.00 58.16 133 ALA A N 1
ATOM 1012 C CA . ALA A 1 133 ? 24.512 -12.744 31.072 1.00 58.16 133 ALA A CA 1
ATOM 1013 C C . ALA A 1 133 ? 24.391 -14.103 31.790 1.00 58.16 133 ALA A C 1
ATOM 1015 O O . ALA A 1 133 ? 25.291 -14.455 32.560 1.00 58.16 133 ALA A O 1
ATOM 1016 N N . PRO A 1 134 ? 23.316 -14.880 31.568 1.00 50.44 134 PRO A N 1
ATOM 1017 C CA . PRO A 1 134 ? 23.228 -16.215 32.137 1.00 50.44 134 PRO A CA 1
ATOM 1018 C C . PRO A 1 134 ? 24.409 -17.048 31.628 1.00 50.44 134 PRO A C 1
ATOM 1020 O O . PRO A 1 134 ? 24.591 -17.216 30.421 1.00 50.44 134 PRO A O 1
ATOM 1023 N N . VAL A 1 135 ? 25.232 -17.549 32.550 1.00 51.66 135 VAL A N 1
ATOM 1024 C CA . VAL A 1 135 ? 26.305 -18.488 32.220 1.00 51.66 135 VAL A CA 1
ATOM 1025 C C . VAL A 1 135 ? 25.669 -19.752 31.638 1.00 51.66 135 VAL A C 1
ATOM 1027 O O . VAL A 1 135 ? 24.806 -20.376 32.257 1.00 51.66 135 VAL A O 1
ATOM 1030 N N . ALA A 1 136 ? 26.052 -20.110 30.414 1.00 56.53 136 ALA A N 1
ATOM 1031 C CA . ALA A 1 136 ? 25.600 -21.334 29.772 1.00 56.53 136 ALA A CA 1
ATOM 1032 C C . ALA A 1 136 ? 26.261 -22.541 30.453 1.00 56.53 136 ALA A C 1
ATOM 1034 O O . ALA A 1 136 ? 27.287 -23.038 29.999 1.00 56.53 136 ALA A O 1
ATOM 1035 N N . THR A 1 137 ? 25.678 -23.029 31.545 1.00 53.88 137 THR A N 1
ATOM 1036 C CA . THR A 1 137 ? 26.045 -24.335 32.099 1.00 53.88 137 THR A CA 1
ATOM 1037 C C . THR A 1 137 ? 25.133 -25.390 31.486 1.00 53.88 137 THR A C 1
ATOM 1039 O O . THR A 1 137 ? 24.168 -25.837 32.100 1.00 53.88 137 THR A O 1
ATOM 1042 N N . GLN A 1 138 ? 25.419 -25.777 30.244 1.00 48.22 138 GLN A N 1
ATOM 1043 C CA . GLN A 1 138 ? 24.926 -27.034 29.684 1.00 48.22 138 GLN A CA 1
ATOM 1044 C C . GLN A 1 138 ? 26.138 -27.877 29.279 1.00 48.22 138 GLN A C 1
ATOM 1046 O O . GLN A 1 138 ? 26.961 -27.402 28.492 1.00 48.22 138 GLN A O 1
ATOM 1051 N N . PRO A 1 139 ? 26.297 -29.106 29.810 1.00 42.44 139 PRO A N 1
ATOM 1052 C CA . PRO A 1 139 ? 27.301 -30.018 29.292 1.00 42.44 139 PRO A CA 1
ATOM 1053 C C . PRO A 1 139 ? 26.934 -30.363 27.848 1.00 42.44 139 PRO A C 1
ATOM 1055 O O . PRO A 1 139 ? 25.758 -30.521 27.519 1.00 42.44 139 PRO A O 1
ATOM 1058 N N . ALA A 1 140 ? 27.950 -30.457 26.992 1.00 50.88 140 ALA A N 1
ATOM 1059 C CA . ALA A 1 140 ? 27.814 -30.807 25.586 1.00 50.88 140 ALA A CA 1
ATOM 1060 C C . ALA A 1 140 ? 27.189 -32.208 25.439 1.00 50.88 140 ALA A C 1
ATOM 1062 O O . ALA A 1 140 ? 27.883 -33.221 25.428 1.00 50.88 140 ALA A O 1
ATOM 1063 N N . GLY A 1 141 ? 25.862 -32.253 25.360 1.00 44.66 141 GLY A N 1
ATOM 1064 C CA . GLY A 1 141 ? 25.070 -33.428 25.032 1.00 44.66 141 GLY A CA 1
ATOM 1065 C C . GLY A 1 141 ? 24.351 -33.181 23.714 1.00 44.66 141 GLY A C 1
ATOM 1066 O O . GLY A 1 141 ? 23.504 -32.300 23.619 1.00 44.66 141 GLY A O 1
ATOM 1067 N N . THR A 1 142 ? 24.746 -33.939 22.696 1.00 38.81 142 THR A N 1
ATOM 1068 C CA . THR A 1 142 ? 24.221 -34.009 21.327 1.00 38.81 142 THR A CA 1
ATOM 1069 C C . THR A 1 142 ? 22.726 -33.685 21.198 1.00 38.81 142 THR A C 1
ATOM 1071 O O . THR A 1 142 ? 21.876 -34.426 21.688 1.00 38.81 142 THR A O 1
ATOM 1074 N N . LEU A 1 143 ? 22.394 -32.613 20.469 1.00 38.25 143 LEU A N 1
ATOM 1075 C CA . LEU A 1 143 ? 21.016 -32.269 20.108 1.00 38.25 143 LEU A CA 1
ATOM 1076 C C . LEU A 1 143 ? 20.510 -33.216 19.007 1.00 38.25 143 LEU A C 1
ATOM 1078 O O . LEU A 1 143 ? 20.787 -33.019 17.824 1.00 38.25 143 LEU A O 1
ATOM 1082 N N . ALA A 1 144 ? 19.754 -34.242 19.395 1.00 35.09 144 ALA A N 1
ATOM 1083 C CA . ALA A 1 144 ? 18.905 -34.986 18.473 1.00 35.09 144 ALA A CA 1
ATOM 1084 C C . ALA A 1 144 ? 17.661 -34.141 18.152 1.00 35.09 144 ALA A C 1
ATOM 1086 O O . ALA A 1 144 ? 16.816 -33.894 19.009 1.00 35.09 144 ALA A O 1
ATOM 1087 N N . ILE A 1 145 ? 17.554 -33.686 16.906 1.00 34.84 145 ILE A N 1
ATOM 1088 C CA . ILE A 1 145 ? 16.350 -33.038 16.382 1.00 34.84 145 ILE A CA 1
ATOM 1089 C C . ILE A 1 145 ? 15.326 -34.150 16.122 1.00 34.84 145 ILE A C 1
ATOM 1091 O O . ILE A 1 145 ? 15.453 -34.891 15.150 1.00 34.84 145 ILE A O 1
ATOM 1095 N N . GLN A 1 146 ? 14.317 -34.287 16.983 1.00 36.84 146 GLN A N 1
ATOM 1096 C CA . GLN A 1 146 ? 13.140 -35.112 16.705 1.00 36.84 146 GLN A CA 1
ATOM 1097 C C . GLN A 1 146 ? 11.932 -34.219 16.419 1.00 36.84 146 GLN A C 1
ATOM 1099 O O . GLN A 1 146 ? 11.469 -33.452 17.260 1.00 36.84 146 GLN A O 1
ATOM 1104 N N . VAL A 1 147 ? 11.446 -34.333 15.183 1.00 34.88 147 VAL A N 1
ATOM 1105 C CA . VAL A 1 147 ? 10.211 -33.737 14.674 1.00 34.88 147 VAL A CA 1
ATOM 1106 C C . VAL A 1 147 ? 9.027 -34.400 15.375 1.00 34.88 147 VAL A C 1
ATOM 1108 O O . VAL A 1 147 ? 8.764 -35.584 15.174 1.00 34.88 147 VAL A O 1
ATOM 1111 N N . ALA A 1 148 ? 8.301 -33.639 16.192 1.00 33.22 148 ALA A N 1
ATOM 1112 C CA . ALA A 1 148 ? 7.054 -34.088 16.792 1.00 33.22 148 ALA A CA 1
ATOM 1113 C C . ALA A 1 148 ? 5.912 -33.983 15.767 1.00 33.22 148 ALA A C 1
ATOM 1115 O O . ALA A 1 148 ? 5.330 -32.917 15.567 1.00 33.22 148 ALA A O 1
ATOM 1116 N N . ALA A 1 149 ? 5.579 -35.104 15.123 1.00 31.52 149 ALA A N 1
ATOM 1117 C CA . ALA A 1 149 ? 4.249 -35.312 14.565 1.00 31.52 149 ALA A CA 1
ATOM 1118 C C . ALA A 1 149 ? 3.297 -35.623 15.732 1.00 31.52 149 ALA A C 1
ATOM 1120 O O . ALA A 1 149 ? 3.469 -36.615 16.439 1.00 31.52 149 ALA A O 1
ATOM 1121 N N . ALA A 1 150 ? 2.326 -34.743 15.965 1.00 33.47 150 ALA A N 1
ATOM 1122 C CA . ALA A 1 150 ? 1.330 -34.897 17.015 1.00 33.47 150 ALA A CA 1
ATOM 1123 C C . ALA A 1 150 ? 0.407 -36.093 16.720 1.00 33.47 150 ALA A C 1
ATOM 1125 O O . ALA A 1 150 ? -0.466 -36.019 15.856 1.00 33.47 150 ALA A O 1
ATOM 1126 N N . ALA A 1 151 ? 0.583 -37.181 17.470 1.00 32.03 151 ALA A N 1
ATOM 1127 C CA . ALA A 1 151 ? -0.443 -38.190 17.680 1.00 32.03 151 ALA A CA 1
ATOM 1128 C C . ALA A 1 151 ? -1.367 -37.696 18.800 1.00 32.03 151 ALA A C 1
ATOM 1130 O O . ALA A 1 151 ? -0.981 -37.650 19.967 1.00 32.03 151 ALA A O 1
ATOM 1131 N N . ASN A 1 152 ? -2.583 -37.304 18.431 1.00 38.22 152 ASN A N 1
ATOM 1132 C CA . ASN A 1 152 ? -3.665 -37.056 19.370 1.00 38.22 152 ASN A CA 1
ATOM 1133 C C . ASN A 1 152 ? -4.519 -38.329 19.429 1.00 38.22 152 ASN A C 1
ATOM 1135 O O . ASN A 1 152 ? -5.358 -38.558 18.562 1.00 38.22 152 ASN A O 1
ATOM 1139 N N . ALA A 1 153 ? -4.281 -39.171 20.433 1.00 32.62 153 ALA A N 1
ATOM 1140 C CA . ALA A 1 153 ? -5.237 -40.181 20.868 1.00 32.62 153 ALA A CA 1
ATOM 1141 C C . ALA A 1 153 ? -5.116 -40.344 22.387 1.00 32.62 153 ALA A C 1
ATOM 1143 O O . ALA A 1 153 ? -4.075 -40.690 22.938 1.00 32.62 153 ALA A O 1
ATOM 1144 N N . SER A 1 154 ? -6.207 -39.982 23.039 1.00 37.09 154 SER A N 1
ATOM 1145 C CA . SER A 1 154 ? -6.439 -39.846 24.467 1.00 37.09 154 SER A CA 1
ATOM 1146 C C . SER A 1 154 ? -6.475 -41.174 25.235 1.00 37.09 154 SER A C 1
ATOM 1148 O O . SER A 1 154 ? -7.170 -42.094 24.824 1.00 37.09 154 SER A O 1
ATOM 1150 N N . ALA A 1 155 ? -5.808 -41.168 26.394 1.00 33.97 155 ALA A N 1
ATOM 1151 C CA . ALA A 1 155 ? -6.298 -41.533 27.735 1.00 33.97 155 ALA A CA 1
ATOM 1152 C C . ALA A 1 155 ? -6.982 -42.893 28.031 1.00 33.97 155 ALA A C 1
ATOM 1154 O O . ALA A 1 155 ? -7.980 -43.258 27.424 1.00 33.97 155 ALA A O 1
ATOM 1155 N N . GLY A 1 156 ? -6.550 -43.488 29.159 1.00 33.16 156 GLY A N 1
ATOM 1156 C CA . GLY A 1 156 ? -7.385 -44.269 30.098 1.00 33.16 156 GLY A CA 1
ATOM 1157 C C . GLY A 1 156 ? -7.278 -45.788 29.937 1.00 33.16 156 GLY A C 1
ATOM 1158 O O . GLY A 1 156 ? -7.850 -46.348 29.019 1.00 33.16 156 GLY A O 1
ATOM 1159 N N . SER A 1 157 ? -6.406 -46.488 30.667 1.00 36.53 157 SER A N 1
ATOM 1160 C CA . SER A 1 157 ? -6.537 -46.990 32.052 1.00 36.53 157 SER A CA 1
ATOM 1161 C C . SER A 1 157 ? -7.417 -48.241 32.220 1.00 36.53 157 SER A C 1
ATOM 1163 O O . SER A 1 157 ? -8.606 -48.215 31.917 1.00 36.53 157 SER A O 1
ATOM 1165 N N . THR A 1 158 ? -6.820 -49.220 32.913 1.00 36.75 158 THR A N 1
ATOM 1166 C CA . THR A 1 158 ? -7.436 -50.163 33.869 1.00 36.75 158 THR A CA 1
ATOM 1167 C C . THR A 1 158 ? -7.723 -51.587 33.380 1.00 36.75 158 THR A C 1
ATOM 1169 O O . THR A 1 158 ? -8.552 -51.814 32.512 1.00 36.75 158 THR A O 1
ATOM 1172 N N . GLY A 1 159 ? -7.135 -52.556 34.094 1.00 37.34 159 GLY A N 1
ATOM 1173 C CA . GLY A 1 159 ? -7.945 -53.638 34.665 1.00 37.34 159 GLY A CA 1
ATOM 1174 C C . GLY A 1 159 ? -7.893 -55.018 34.008 1.00 37.34 159 GLY A C 1
ATOM 1175 O O . GLY A 1 159 ? -8.727 -55.366 33.189 1.00 37.34 159 GLY A O 1
ATOM 1176 N N . GLN A 1 160 ? -6.950 -55.828 34.484 1.00 38.91 160 GLN A N 1
ATOM 1177 C CA . GLN A 1 160 ? -7.045 -57.269 34.762 1.00 38.91 160 GLN A CA 1
ATOM 1178 C C . GLN A 1 160 ? -8.474 -57.873 34.805 1.00 38.91 160 GLN A C 1
ATOM 1180 O O . GLN A 1 160 ? -9.316 -57.370 35.542 1.00 38.91 160 GLN A O 1
ATOM 1185 N N . THR A 1 161 ? -8.714 -59.006 34.121 1.00 40.03 161 THR A N 1
ATOM 1186 C CA . THR A 1 161 ? -9.188 -60.303 34.689 1.00 40.03 161 THR A CA 1
ATOM 1187 C C . THR A 1 161 ? -9.641 -61.313 33.610 1.00 40.03 161 THR A C 1
ATOM 1189 O O . THR A 1 161 ? -10.513 -61.020 32.808 1.00 40.03 161 THR A O 1
ATOM 1192 N N . GLY A 1 162 ? -9.089 -62.537 33.675 1.00 37.19 162 GLY A N 1
ATOM 1193 C CA . GLY A 1 162 ? -9.840 -63.802 33.556 1.00 37.19 162 GLY A CA 1
ATOM 1194 C C . GLY A 1 162 ? -10.138 -64.424 32.178 1.00 37.19 162 GLY A C 1
ATOM 1195 O O . GLY A 1 162 ? -10.913 -63.883 31.406 1.00 37.19 162 GLY A O 1
ATOM 1196 N N . GLY A 1 163 ? -9.691 -65.677 31.991 1.00 35.12 163 GLY A N 1
ATOM 1197 C CA . GLY A 1 163 ? -10.604 -66.750 31.553 1.00 35.12 163 GLY A CA 1
ATOM 1198 C C . GLY A 1 163 ? -10.349 -67.448 30.209 1.00 35.12 163 GLY A C 1
ATOM 1199 O O . GLY A 1 163 ? -10.825 -66.989 29.184 1.00 35.12 163 GLY A O 1
ATOM 1200 N N . ASN A 1 164 ? -9.675 -68.602 30.290 1.00 39.56 164 ASN A N 1
ATOM 1201 C CA . ASN A 1 164 ? -9.773 -69.849 29.508 1.00 39.56 164 ASN A CA 1
ATOM 1202 C C . ASN A 1 164 ? -10.347 -69.885 28.077 1.00 39.56 164 ASN A C 1
ATOM 1204 O O . ASN A 1 164 ? -11.511 -69.571 27.832 1.00 39.56 164 ASN A O 1
ATOM 1208 N N . GLY A 1 165 ? -9.562 -70.551 27.225 1.00 36.62 165 GLY A N 1
ATOM 1209 C CA . GLY A 1 165 ? -9.954 -71.294 26.028 1.00 36.62 165 GLY A CA 1
ATOM 1210 C C . GLY A 1 165 ? -8.769 -72.113 25.546 1.00 36.62 165 GLY A C 1
ATOM 1211 O O . GLY A 1 165 ? -7.828 -71.472 25.034 1.00 36.62 165 GLY A O 1
#

Radius of gyration: 27.47 Å; chains: 1; bounding box: 46×92×66 Å

Secondary structure (DSSP, 8-state):
-HHHHHTT-STT-SGGGGGG--TT-HHHHHHHHHHHHHHHHHHT-HHHHHHHHHHHHHHHHHHHHHHS--TT--EEESS--TTS-EEESSEE--SS---TTEE-S-GGGGSS--------S-TTSS------PPP------------------------------

pLDDT: mean 76.94, std 22.2, range [31.52, 97.94]

Organism: NCBI:txid225991

Sequence (165 aa):
MAALVRLPGTTYNPNQAAGQVDRTAALVQAAVAAIARRAEEVTQSVAEGQKVQRQLQNRLDRWLREAAPKPGGAKLGYQPERDGLTRPLLQKAGLGEWDTFTCLGSLRDVEPSVNLLLDDRPLDDGYGQSYSAPVATQPAGTLAIQVAAAANASAGSTGQTGGNG